Protein AF-A0AAW5EBM1-F1 (afdb_monomer_lite)

Radius of gyration: 11.97 Å; chains: 1; bounding box: 31×24×27 Å

pLDDT: mean 93.97, std 4.93, range [61.66, 97.31]

Foldseek 3Di:
DLLVVLVVCVVVPHQEEEDADPVNLCCCWVCVVVSCVVVVHHSPQYYYHYPVCVVCVVVVHRDPCQVVTNRRDDPD

Organism: Campylobacter jejuni (NCBI:txid197)

Secondary structure (DSSP, 8-state):
-HHHHHHHHHHTT-SEEEESSHHHHIIIIITHHHHHHHHT---TT-EEEEHHHHHHHHTT---GGGGG-SS-----

Sequence (76 aa):
MAANIILDAYDSGADFMVVNQAKDFYMFDTCSKKLMQSSGREFKDFYVLSYFEFLSLIQGIKNPSLQNHDLKVSLI

Structure (mmCIF, N/CA/C/O backbone):
data_AF-A0AAW5EBM1-F1
#
_entry.id   AF-A0AAW5EBM1-F1
#
loop_
_atom_site.group_PDB
_atom_site.id
_atom_site.type_symbol
_atom_site.label_atom_id
_atom_site.label_alt_id
_atom_site.label_comp_id
_atom_site.label_asym_id
_atom_site.label_entity_id
_atom_site.label_seq_id
_atom_site.pdbx_PDB_ins_code
_atom_site.Cartn_x
_atom_site.Cartn_y
_atom_site.Cartn_z
_atom_site.occupancy
_atom_site.B_iso_or_equiv
_atom_site.auth_seq_id
_atom_site.auth_comp_id
_atom_site.auth_asym_id
_atom_site.auth_atom_id
_atom_site.pdbx_PDB_model_num
ATOM 1 N N . MET A 1 1 ? -16.164 4.046 3.335 1.00 81.00 1 MET A N 1
ATOM 2 C CA . MET A 1 1 ? -15.114 4.728 4.137 1.00 81.00 1 MET A CA 1
ATOM 3 C C . MET A 1 1 ? -13.772 4.530 3.450 1.00 81.00 1 MET A C 1
ATOM 5 O O . MET A 1 1 ? -13.676 3.595 2.670 1.00 81.00 1 MET A O 1
ATOM 9 N N . ALA A 1 2 ? -12.752 5.353 3.720 1.00 90.81 2 ALA A N 1
ATOM 10 C CA . ALA A 1 2 ? -11.428 5.168 3.106 1.00 90.81 2 ALA A CA 1
ATOM 11 C C . ALA A 1 2 ? -10.849 3.766 3.390 1.00 90.81 2 ALA A C 1
ATOM 13 O O . ALA A 1 2 ? -10.314 3.135 2.489 1.00 90.81 2 ALA A O 1
ATOM 14 N N . ALA A 1 3 ? -11.078 3.224 4.592 1.00 94.38 3 ALA A N 1
ATOM 15 C CA . ALA A 1 3 ? -10.700 1.853 4.941 1.00 94.38 3 ALA A CA 1
ATOM 16 C C . ALA A 1 3 ? -11.283 0.789 3.990 1.00 94.38 3 ALA A C 1
ATOM 18 O O . ALA A 1 3 ? -10.603 -0.184 3.692 1.00 94.38 3 ALA A O 1
ATOM 19 N N . ASN A 1 4 ? -12.501 0.988 3.468 1.00 95.88 4 ASN A N 1
ATOM 20 C CA . ASN A 1 4 ? -13.121 0.028 2.549 1.00 95.88 4 ASN A CA 1
ATOM 21 C C . ASN A 1 4 ? -12.336 -0.083 1.244 1.00 95.88 4 ASN A C 1
ATOM 23 O O . ASN A 1 4 ? -12.265 -1.163 0.702 1.00 95.88 4 ASN A O 1
ATOM 27 N N . ILE A 1 5 ? -11.695 0.989 0.770 1.00 95.88 5 ILE A N 1
ATOM 28 C CA . ILE A 1 5 ? -10.909 0.937 -0.472 1.00 95.88 5 ILE A CA 1
ATOM 29 C C . ILE A 1 5 ? -9.731 -0.034 -0.315 1.00 95.88 5 ILE A C 1
ATOM 31 O O . ILE A 1 5 ? -9.487 -0.854 -1.194 1.00 95.88 5 ILE A O 1
ATOM 35 N N . ILE A 1 6 ? -9.033 0.030 0.825 1.00 95.38 6 ILE A N 1
ATOM 36 C CA . ILE A 1 6 ? -7.943 -0.902 1.143 1.00 95.38 6 ILE A CA 1
ATOM 37 C C . ILE A 1 6 ? -8.490 -2.322 1.309 1.00 95.38 6 ILE A C 1
ATOM 39 O O . ILE A 1 6 ? -7.946 -3.261 0.738 1.00 95.38 6 ILE A O 1
ATOM 43 N N . LEU A 1 7 ? -9.564 -2.477 2.086 1.00 96.06 7 LEU A N 1
ATOM 44 C CA . LEU A 1 7 ? -10.138 -3.789 2.380 1.00 96.06 7 LEU A CA 1
ATOM 45 C C . LEU A 1 7 ? -10.712 -4.461 1.132 1.00 96.06 7 LEU A C 1
ATOM 47 O O . LEU A 1 7 ? -10.506 -5.651 0.967 1.00 96.06 7 LEU A O 1
ATOM 51 N N . ASP A 1 8 ? -11.357 -3.715 0.238 1.00 96.62 8 ASP A N 1
ATOM 52 C CA . ASP A 1 8 ? -11.893 -4.230 -1.022 1.00 96.62 8 ASP A CA 1
ATOM 53 C C . ASP A 1 8 ? -10.753 -4.686 -1.945 1.00 96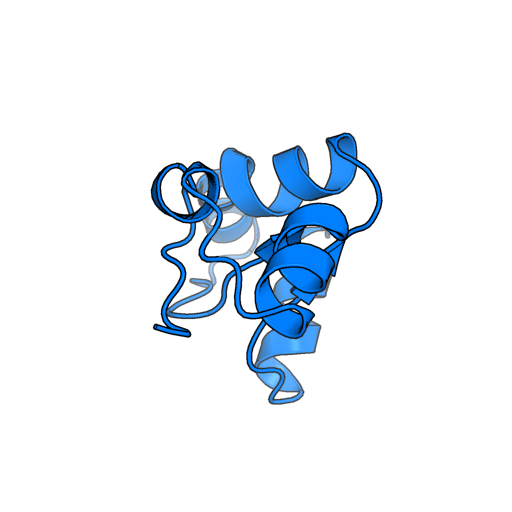.62 8 ASP A C 1
ATOM 55 O O . ASP A 1 8 ? -10.861 -5.734 -2.580 1.00 96.62 8 ASP A O 1
ATOM 59 N N . ALA A 1 9 ? -9.637 -3.947 -1.996 1.00 96.12 9 ALA A N 1
ATOM 60 C CA . ALA A 1 9 ? -8.449 -4.357 -2.747 1.00 96.12 9 ALA A CA 1
ATOM 61 C C . ALA A 1 9 ? -7.820 -5.633 -2.161 1.00 96.12 9 ALA A C 1
ATOM 63 O O . ALA A 1 9 ? -7.516 -6.567 -2.905 1.00 96.12 9 ALA A O 1
ATOM 64 N N . TYR A 1 10 ? -7.689 -5.697 -0.834 1.00 95.19 10 TYR A N 1
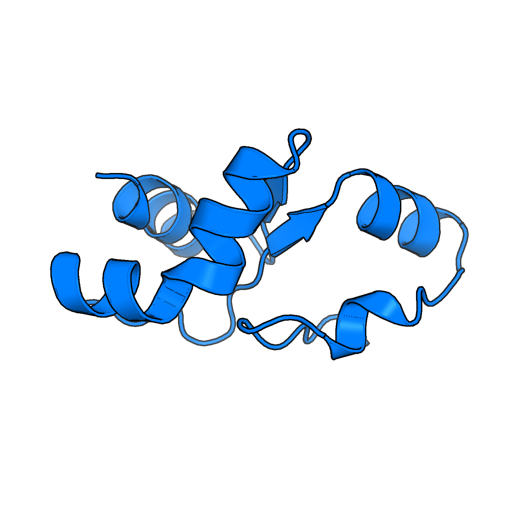ATOM 65 C CA . TYR A 1 10 ? -7.202 -6.877 -0.122 1.00 95.19 10 TYR A CA 1
ATOM 66 C C . TYR A 1 10 ? -8.113 -8.096 -0.336 1.00 95.19 10 TYR A C 1
ATOM 68 O O . TYR A 1 10 ? -7.647 -9.167 -0.714 1.00 95.19 10 TYR A O 1
ATOM 76 N N . ASP A 1 11 ? -9.425 -7.929 -0.155 1.00 95.50 11 ASP A N 1
ATOM 77 C CA . ASP A 1 11 ? -10.427 -8.989 -0.305 1.00 95.50 11 ASP A CA 1
ATOM 78 C C . ASP A 1 11 ? -10.548 -9.448 -1.776 1.00 95.50 11 ASP A C 1
ATOM 80 O O . ASP A 1 11 ? -10.928 -10.589 -2.038 1.00 95.50 11 ASP A O 1
ATOM 84 N N . SER A 1 12 ? -10.161 -8.598 -2.736 1.00 96.81 12 SER A N 1
ATOM 85 C CA . SER A 1 12 ? -10.038 -8.949 -4.160 1.00 96.81 12 SER A CA 1
ATOM 86 C C . SER A 1 12 ? -8.748 -9.706 -4.504 1.00 96.81 12 SER A C 1
ATOM 88 O O . SER A 1 12 ? -8.578 -10.121 -5.650 1.00 96.81 12 SER A O 1
ATOM 90 N N . GLY A 1 13 ? -7.839 -9.893 -3.543 1.00 94.50 13 GLY A N 1
ATOM 91 C CA . GLY A 1 13 ? -6.582 -10.615 -3.734 1.00 94.50 13 GLY A CA 1
ATOM 92 C C . GLY A 1 13 ? -5.459 -9.787 -4.360 1.00 94.50 13 GLY A C 1
ATOM 93 O O . GLY A 1 13 ? -4.566 -10.364 -4.973 1.00 94.50 13 GLY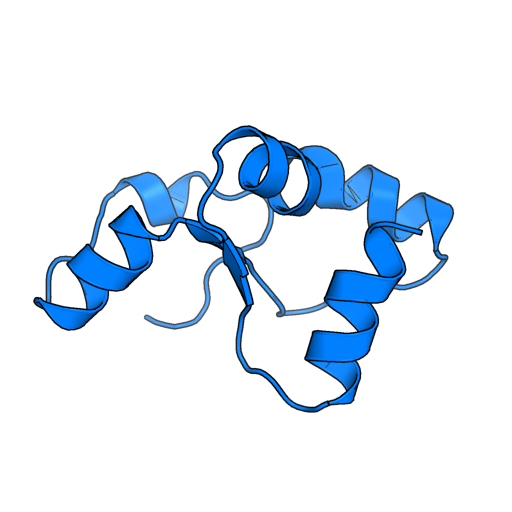 A O 1
ATOM 94 N N . ALA A 1 14 ? -5.496 -8.456 -4.245 1.00 95.88 14 ALA A N 1
ATOM 95 C CA . ALA A 1 14 ? -4.340 -7.637 -4.602 1.00 95.88 14 ALA A CA 1
ATOM 96 C C . ALA A 1 14 ? -3.192 -7.847 -3.596 1.00 95.88 14 ALA A C 1
ATOM 98 O O . ALA A 1 14 ? -3.433 -8.050 -2.406 1.00 95.88 14 ALA A O 1
ATOM 99 N N . ASP A 1 15 ? -1.946 -7.733 -4.059 1.00 94.12 15 ASP A N 1
ATOM 100 C CA . ASP A 1 15 ? -0.763 -7.801 -3.187 1.00 94.12 15 ASP A CA 1
ATOM 101 C C . ASP A 1 15 ? -0.498 -6.470 -2.462 1.00 94.12 15 ASP A C 1
ATOM 103 O O . ASP A 1 15 ? -0.072 -6.437 -1.309 1.00 94.12 15 ASP A O 1
ATOM 107 N N . PHE A 1 16 ? -0.738 -5.353 -3.153 1.00 95.62 16 PHE A N 1
ATOM 108 C CA . PHE A 1 16 ? -0.567 -3.991 -2.652 1.00 95.62 16 PHE A CA 1
ATOM 109 C C . PHE A 1 16 ? -1.388 -3.005 -3.486 1.00 95.62 16 PHE A C 1
ATOM 111 O O . PHE A 1 16 ? -1.863 -3.323 -4.579 1.00 95.62 16 PHE A O 1
ATOM 118 N N . MET A 1 17 ? -1.527 -1.775 -2.996 1.00 96.44 17 MET A N 1
ATOM 119 C CA . MET A 1 17 ? -2.176 -0.682 -3.727 1.00 96.44 17 MET A CA 1
ATOM 120 C C . MET A 1 17 ? -1.156 0.380 -4.142 1.00 96.44 17 MET A C 1
ATOM 122 O O . MET A 1 17 ? -0.259 0.713 -3.375 1.00 96.44 17 MET A O 1
ATOM 126 N N . VAL A 1 18 ? -1.310 0.961 -5.335 1.00 97.25 18 VAL A N 1
ATOM 127 C CA . VAL A 1 18 ? -0.500 2.106 -5.783 1.00 97.25 18 VAL A CA 1
ATOM 128 C C . VAL A 1 18 ? -1.356 3.363 -5.801 1.00 97.25 18 VAL A C 1
ATOM 130 O O . VAL A 1 18 ? -2.452 3.366 -6.359 1.00 97.25 18 VAL A O 1
ATOM 133 N N . VAL A 1 19 ? -0.844 4.450 -5.228 1.00 97.31 19 VAL A N 1
ATOM 134 C CA . VAL A 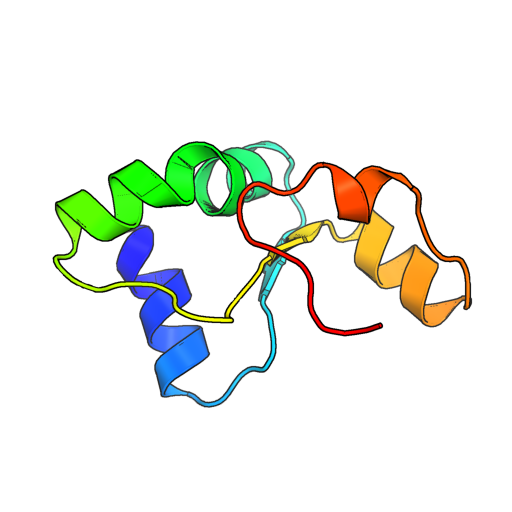1 19 ? -1.529 5.746 -5.187 1.00 97.31 19 VAL A CA 1
ATOM 135 C C . VAL A 1 19 ? -0.695 6.840 -5.840 1.00 97.31 19 VAL A C 1
ATOM 137 O O . VAL A 1 19 ? 0.528 6.889 -5.718 1.00 97.31 19 VAL A O 1
ATOM 140 N N . ASN A 1 20 ? -1.365 7.743 -6.553 1.00 95.94 20 ASN A N 1
ATOM 141 C CA . ASN A 1 20 ? -0.696 8.792 -7.323 1.00 95.94 20 ASN A CA 1
ATOM 142 C C . ASN A 1 20 ? -0.478 10.081 -6.512 1.00 95.94 20 ASN A C 1
ATOM 144 O O . ASN A 1 20 ? 0.521 10.771 -6.686 1.00 95.94 20 ASN A O 1
ATOM 148 N N . GLN A 1 21 ? -1.410 10.430 -5.623 1.00 96.62 21 GLN A N 1
ATOM 149 C CA . GLN A 1 21 ? -1.355 11.695 -4.892 1.00 96.62 21 GLN A CA 1
ATOM 150 C C . GLN A 1 21 ? -0.781 11.501 -3.488 1.00 96.62 21 GLN A C 1
ATOM 152 O O . GLN A 1 21 ? -1.186 10.596 -2.761 1.00 96.62 21 GLN A O 1
ATOM 157 N N . ALA A 1 22 ? 0.089 12.418 -3.059 1.00 95.06 22 ALA A N 1
ATOM 158 C CA . ALA A 1 22 ? 0.693 12.381 -1.724 1.00 95.06 22 ALA A CA 1
ATOM 159 C C . ALA A 1 22 ? -0.350 12.402 -0.590 1.00 95.06 22 ALA A C 1
ATOM 161 O O . ALA A 1 22 ? -0.163 11.762 0.441 1.00 95.06 22 ALA A O 1
ATOM 162 N N . LYS A 1 23 ? -1.480 13.095 -0.792 1.00 96.38 23 LYS A N 1
ATOM 163 C CA . LYS A 1 23 ? -2.596 13.114 0.170 1.00 96.38 23 LYS A CA 1
ATOM 164 C C . LYS A 1 23 ? -3.246 11.735 0.350 1.00 96.38 23 LYS A C 1
ATOM 166 O O . LYS A 1 23 ? -3.663 11.406 1.456 1.00 96.38 23 LYS A O 1
ATOM 171 N N . ASP A 1 24 ? -3.317 10.946 -0.721 1.00 96.88 24 ASP A N 1
ATOM 172 C CA . ASP A 1 24 ? -3.918 9.614 -0.694 1.00 96.88 24 ASP A CA 1
ATOM 173 C C . ASP A 1 24 ? -2.948 8.655 -0.004 1.00 96.88 24 ASP A C 1
ATOM 175 O O . ASP A 1 24 ? -3.349 7.907 0.881 1.00 96.88 24 ASP A O 1
ATOM 179 N N . PHE A 1 25 ? -1.651 8.766 -0.313 1.00 97.06 25 PHE A N 1
ATOM 180 C CA . PHE A 1 25 ? -0.601 8.036 0.396 1.00 97.06 25 PHE A CA 1
ATOM 181 C C . PHE A 1 25 ? -0.644 8.302 1.905 1.00 97.06 25 PHE A C 1
ATOM 183 O O . PHE A 1 25 ? -0.741 7.367 2.690 1.00 97.06 25 PHE A O 1
ATOM 190 N N . TYR A 1 26 ? -0.686 9.571 2.318 1.00 96.62 26 TYR A N 1
ATOM 191 C CA . TYR A 1 26 ? -0.807 9.939 3.730 1.00 96.62 26 TYR A CA 1
ATOM 192 C C . TYR A 1 26 ? -2.067 9.356 4.395 1.00 96.62 26 TYR A C 1
ATOM 194 O O . TYR A 1 26 ? -2.023 8.890 5.534 1.00 96.62 26 TYR A O 1
ATOM 202 N N . MET A 1 27 ? -3.206 9.374 3.696 1.00 96.94 27 MET A N 1
ATOM 203 C CA . MET A 1 27 ? -4.455 8.814 4.215 1.00 96.94 27 MET A CA 1
ATOM 204 C C . MET A 1 27 ? -4.356 7.298 4.416 1.00 96.94 27 MET A C 1
ATOM 206 O O . MET A 1 27 ? -4.822 6.784 5.430 1.00 96.94 27 MET A O 1
ATOM 210 N N . PHE A 1 28 ? -3.783 6.578 3.457 1.00 97.12 28 PHE A N 1
ATOM 211 C CA . PHE A 1 28 ? -3.820 5.120 3.457 1.00 97.12 28 PHE A CA 1
ATOM 212 C C . PHE A 1 28 ? -2.662 4.475 4.222 1.00 97.12 28 PHE A C 1
ATOM 214 O O . PHE A 1 28 ? -2.896 3.489 4.915 1.00 97.12 28 PHE A O 1
ATOM 221 N N . ASP A 1 29 ? -1.459 5.046 4.157 1.00 97.00 29 ASP A N 1
ATOM 222 C CA . ASP A 1 29 ? -0.289 4.566 4.895 1.00 97.00 29 ASP A CA 1
ATOM 223 C C . ASP A 1 29 ? -0.225 5.196 6.295 1.00 97.00 29 ASP A C 1
ATOM 225 O O . ASP A 1 29 ? -0.482 4.532 7.301 1.00 97.00 29 ASP A O 1
ATOM 229 N N . THR A 1 30 ? -0.006 6.513 6.373 1.00 95.94 30 THR A N 1
ATOM 230 C CA . THR A 1 30 ? 0.248 7.205 7.651 1.00 95.94 30 THR A CA 1
ATOM 231 C C . THR A 1 30 ? -0.963 7.214 8.595 1.00 95.94 30 THR A C 1
ATOM 233 O O . THR A 1 30 ? -0.835 7.194 9.820 1.00 95.94 30 THR A O 1
ATOM 236 N N . CYS A 1 31 ? -2.185 7.247 8.055 1.00 96.75 31 CYS A N 1
ATOM 237 C CA . CYS A 1 31 ? -3.407 7.164 8.863 1.00 96.75 31 CYS A CA 1
ATOM 238 C C . CYS A 1 31 ? -3.963 5.734 9.003 1.00 96.75 31 CYS A C 1
ATOM 240 O O . CYS A 1 31 ? -5.039 5.568 9.588 1.00 96.75 31 CYS A O 1
ATOM 242 N N . SER A 1 32 ? -3.240 4.703 8.546 1.00 96.06 32 SER A N 1
ATOM 243 C CA . SER A 1 32 ? -3.676 3.295 8.530 1.00 96.06 32 SER A CA 1
ATOM 244 C C . SER A 1 32 ? -4.250 2.814 9.865 1.00 96.06 32 SER A C 1
ATOM 246 O O . SER A 1 32 ? -5.351 2.272 9.905 1.00 96.06 32 SER A O 1
ATOM 248 N N . LYS A 1 33 ? -3.585 3.103 10.991 1.00 95.81 33 LYS A N 1
ATOM 249 C CA . LYS A 1 33 ? -4.058 2.728 12.339 1.00 95.81 33 LYS A CA 1
ATOM 250 C C . LYS A 1 33 ? -5.453 3.272 12.656 1.00 95.81 33 LYS A C 1
ATOM 252 O O . LYS A 1 33 ? -6.279 2.562 13.224 1.00 95.81 33 LYS A O 1
ATOM 257 N N . LYS A 1 34 ? -5.742 4.519 12.268 1.00 96.38 34 LYS A N 1
ATOM 258 C CA . LYS A 1 34 ? -7.069 5.131 12.463 1.00 96.38 34 LYS A CA 1
ATOM 259 C C . LYS A 1 34 ? -8.105 4.494 11.534 1.00 96.38 34 LYS A C 1
ATOM 261 O O . LYS A 1 34 ? -9.253 4.292 11.930 1.00 96.38 34 LYS A O 1
ATOM 266 N N . LEU A 1 35 ? -7.708 4.147 10.310 1.00 96.12 35 LEU A N 1
ATOM 267 C CA . LEU A 1 35 ? -8.579 3.455 9.362 1.00 96.12 35 LEU A CA 1
ATOM 268 C C . LEU A 1 35 ? -8.939 2.040 9.842 1.00 96.12 35 LEU A C 1
ATOM 270 O O . LEU A 1 35 ? -10.109 1.661 9.784 1.00 96.12 35 LEU A O 1
ATOM 274 N N . MET A 1 36 ? -7.983 1.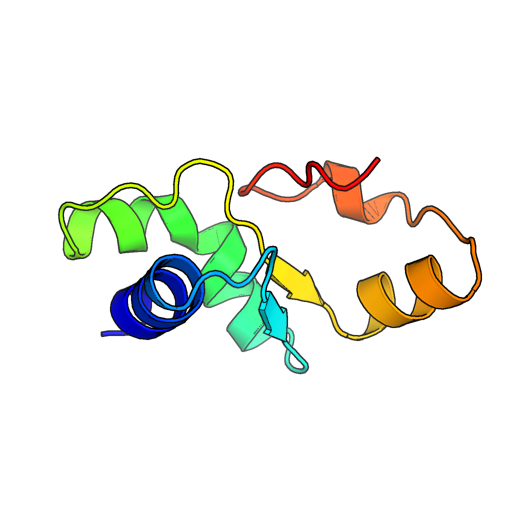297 10.400 1.00 95.50 36 MET A N 1
ATOM 275 C CA . MET A 1 36 ? -8.235 -0.018 11.000 1.00 95.50 36 MET A CA 1
ATOM 276 C C . MET A 1 36 ? -9.169 0.088 12.213 1.00 95.50 36 MET A C 1
ATOM 278 O O . MET A 1 36 ? -10.173 -0.615 12.281 1.00 95.50 36 MET A O 1
ATOM 282 N N . GLN A 1 37 ? -8.936 1.056 13.109 1.00 95.81 37 GLN A N 1
ATOM 283 C CA . GLN A 1 37 ? -9.826 1.312 14.251 1.00 95.81 37 GLN A CA 1
ATOM 284 C C . GLN A 1 37 ? -11.260 1.659 13.827 1.00 95.81 37 GLN A C 1
ATOM 286 O O . GLN A 1 37 ? -12.214 1.142 14.399 1.00 95.81 37 GLN A O 1
ATOM 291 N N . SER A 1 38 ? -11.420 2.525 12.823 1.00 94.06 38 SER A N 1
ATOM 292 C CA . SER A 1 38 ? -12.748 2.941 12.342 1.00 94.06 38 SER A CA 1
ATOM 293 C C . SER A 1 38 ? -13.498 1.852 11.572 1.00 94.06 38 SER A C 1
ATOM 295 O O . SER A 1 38 ? -14.726 1.854 11.574 1.00 94.06 38 SER A O 1
ATOM 297 N N . SER A 1 39 ? -12.787 0.926 10.923 1.00 94.62 39 SER A N 1
ATOM 298 C CA . SER A 1 39 ? -13.398 -0.197 10.198 1.00 94.62 39 SER A CA 1
ATOM 299 C C . SER A 1 39 ? -13.577 -1.455 11.047 1.00 94.62 39 SER A C 1
ATOM 301 O O . SER A 1 39 ? -14.359 -2.326 10.672 1.00 94.62 39 SER A O 1
ATOM 303 N N . GLY A 1 40 ? -12.862 -1.572 12.170 1.00 95.31 40 GLY A N 1
ATOM 304 C CA . GLY A 1 40 ? -12.834 -2.781 12.994 1.00 95.31 40 GLY A CA 1
ATOM 305 C C . GLY A 1 40 ? -12.119 -3.965 12.330 1.00 95.31 40 GLY A C 1
ATOM 306 O O . GLY A 1 40 ? -12.293 -5.100 12.770 1.00 95.31 40 GLY A O 1
ATOM 307 N N . ARG A 1 41 ? -11.343 -3.725 11.263 1.00 95.00 41 ARG A N 1
ATOM 308 C CA . ARG A 1 41 ? -10.571 -4.743 10.538 1.00 95.00 41 ARG A CA 1
ATOM 309 C C . ARG A 1 41 ? -9.117 -4.303 10.406 1.00 95.00 41 ARG A C 1
ATOM 311 O O . ARG A 1 41 ? -8.835 -3.153 10.089 1.00 95.00 41 ARG A O 1
ATOM 318 N N . GLU A 1 42 ? -8.207 -5.248 10.603 1.00 93.94 42 GLU A N 1
ATOM 319 C CA . GLU A 1 42 ? -6.777 -5.057 10.356 1.00 93.94 42 GLU A CA 1
ATOM 320 C C . GLU A 1 42 ? -6.464 -5.203 8.861 1.00 93.94 42 GLU A C 1
ATOM 322 O O . GLU A 1 42 ? -7.019 -6.078 8.191 1.00 93.94 42 GLU A O 1
ATOM 327 N N . PHE A 1 43 ? -5.531 -4.394 8.354 1.00 92.94 43 PHE A N 1
ATOM 328 C CA . PHE A 1 43 ? -5.022 -4.489 6.976 1.00 92.94 43 PHE A CA 1
ATOM 329 C C . PHE A 1 43 ? -3.973 -5.598 6.797 1.00 92.94 43 PHE A C 1
ATOM 331 O O . PHE A 1 43 ? -3.574 -5.888 5.675 1.00 92.94 43 PHE A O 1
ATOM 338 N N . LYS A 1 44 ? -3.576 -6.263 7.893 1.00 89.00 44 LYS A N 1
ATOM 339 C CA . LYS A 1 44 ? -2.634 -7.392 7.919 1.00 89.00 44 LYS A CA 1
ATOM 340 C C . LYS A 1 44 ? -1.290 -7.041 7.263 1.00 89.00 44 LYS A C 1
ATOM 342 O O . LYS A 1 44 ? -0.572 -6.191 7.776 1.00 89.00 44 LYS A O 1
ATOM 347 N N . ASP A 1 45 ? -0.944 -7.735 6.187 1.00 91.06 45 ASP A N 1
ATOM 348 C CA . ASP A 1 45 ? 0.274 -7.620 5.394 1.00 91.06 45 ASP A CA 1
ATOM 349 C C . ASP A 1 45 ? 0.087 -6.766 4.132 1.00 91.06 45 ASP A C 1
ATOM 351 O O . ASP A 1 45 ? 1.017 -6.648 3.339 1.00 91.06 45 ASP A O 1
ATOM 355 N N . PHE A 1 46 ? -1.083 -6.145 3.956 1.00 95.56 46 PHE A N 1
ATOM 356 C CA . PHE A 1 46 ? -1.349 -5.250 2.839 1.00 95.56 46 PHE A CA 1
ATOM 357 C C . PHE A 1 46 ? -0.707 -3.877 3.066 1.00 95.56 46 PHE A C 1
ATOM 359 O O . PHE A 1 46 ? -0.827 -3.284 4.142 1.00 95.56 46 PHE A O 1
ATOM 366 N N . TYR A 1 47 ? -0.059 -3.345 2.034 1.00 96.25 47 TYR A N 1
ATOM 367 C CA . TYR A 1 47 ? 0.637 -2.058 2.073 1.00 96.25 47 TYR A CA 1
ATOM 368 C C . TYR A 1 47 ? 0.343 -1.228 0.823 1.00 96.25 47 TYR A C 1
ATOM 370 O O . TYR A 1 47 ? -0.295 -1.675 -0.137 1.00 96.25 47 TYR A O 1
ATOM 378 N N . VAL A 1 48 ? 0.783 0.028 0.858 1.00 96.69 48 VAL A N 1
ATOM 379 C CA . VAL A 1 48 ? 0.515 1.014 -0.187 1.00 96.69 48 VAL A CA 1
ATOM 380 C C . VAL A 1 48 ? 1.829 1.581 -0.686 1.00 96.69 48 VAL A C 1
ATOM 382 O O . VAL A 1 48 ? 2.698 1.902 0.106 1.00 96.69 48 VAL A O 1
ATOM 385 N N . LEU A 1 49 ? 1.972 1.737 -1.996 1.00 97.00 49 LEU A N 1
ATOM 386 C CA . LEU A 1 49 ? 3.117 2.391 -2.618 1.00 97.00 49 LEU A CA 1
ATOM 387 C C . LEU A 1 49 ? 2.684 3.707 -3.250 1.00 97.00 49 LEU A C 1
ATOM 389 O O . LEU A 1 49 ? 1.614 3.809 -3.856 1.00 97.00 49 LEU A O 1
ATOM 393 N N . SER A 1 50 ? 3.539 4.718 -3.182 1.00 96.75 50 SER A N 1
ATOM 394 C CA . SER A 1 50 ? 3.409 5.858 -4.080 1.00 96.75 50 SER A CA 1
ATOM 395 C C . SER A 1 50 ? 3.744 5.443 -5.515 1.00 96.75 50 SER A C 1
ATOM 397 O O . SER A 1 50 ? 4.543 4.537 -5.769 1.00 96.75 50 SER A O 1
ATOM 399 N N . TYR A 1 51 ? 3.177 6.157 -6.483 1.00 96.56 51 TYR A N 1
ATOM 400 C CA . TYR A 1 51 ? 3.480 5.958 -7.899 1.00 96.56 51 TYR A CA 1
ATOM 401 C C . TYR A 1 51 ? 4.991 6.021 -8.200 1.00 96.56 51 TYR A C 1
ATOM 403 O O . TYR A 1 51 ? 5.504 5.221 -8.980 1.00 96.56 51 TYR A O 1
ATOM 411 N N . PHE A 1 52 ? 5.732 6.917 -7.540 1.00 94.88 52 PHE A N 1
ATOM 412 C CA . PHE A 1 52 ? 7.180 7.055 -7.731 1.00 94.88 52 PHE A CA 1
ATOM 413 C C . PHE A 1 52 ? 7.986 5.884 -7.159 1.00 94.88 52 PHE A C 1
ATOM 415 O O . PHE A 1 52 ? 8.966 5.457 -7.775 1.00 94.88 52 PHE A O 1
ATOM 422 N N . GLU A 1 53 ? 7.589 5.349 -6.004 1.00 95.56 53 GLU A N 1
ATOM 423 C CA . GLU A 1 53 ? 8.205 4.141 -5.443 1.00 95.56 53 GLU A CA 1
ATOM 424 C C . GLU A 1 53 ? 7.967 2.943 -6.355 1.00 95.56 53 GLU A C 1
ATOM 426 O O . GLU A 1 53 ? 8.908 2.214 -6.662 1.00 95.56 53 GLU A O 1
ATOM 431 N N . PHE A 1 54 ? 6.744 2.792 -6.866 1.00 95.62 54 PHE A N 1
ATOM 432 C CA . PHE A 1 54 ? 6.412 1.730 -7.807 1.00 95.62 54 PHE A CA 1
ATOM 433 C C . PHE A 1 54 ? 7.232 1.823 -9.104 1.00 95.62 54 PHE A C 1
ATOM 435 O O . PHE A 1 54 ? 7.816 0.830 -9.536 1.00 95.62 54 PHE A O 1
ATOM 442 N N . LEU A 1 55 ? 7.369 3.020 -9.689 1.00 95.50 55 LEU A N 1
ATOM 443 C CA . LEU A 1 55 ? 8.240 3.226 -10.852 1.00 95.50 55 LEU A CA 1
ATOM 444 C C . LEU A 1 55 ? 9.707 2.893 -10.556 1.00 95.50 55 LEU A C 1
ATOM 446 O O . LEU A 1 55 ? 10.380 2.297 -11.396 1.00 95.50 55 LEU A O 1
ATOM 450 N N . SER A 1 56 ? 10.197 3.255 -9.369 1.00 94.62 56 SER A N 1
ATOM 451 C CA . SER A 1 56 ? 11.566 2.942 -8.945 1.00 94.62 56 SER A CA 1
ATOM 452 C C . SER A 1 56 ? 11.779 1.427 -8.865 1.00 94.62 56 SER A C 1
ATOM 454 O O . SER A 1 56 ? 12.774 0.919 -9.379 1.00 94.62 56 SER A O 1
ATOM 456 N N . LEU A 1 57 ? 10.810 0.693 -8.306 1.00 93.38 57 LEU A N 1
ATOM 457 C CA . LEU A 1 57 ? 10.844 -0.769 -8.223 1.00 93.38 57 LEU A CA 1
ATOM 458 C C . LEU A 1 57 ? 10.850 -1.433 -9.604 1.00 93.38 57 LEU A C 1
ATOM 460 O O . LEU A 1 57 ? 11.647 -2.342 -9.825 1.00 93.38 57 LEU A O 1
ATOM 464 N N . ILE A 1 58 ? 10.039 -0.948 -10.554 1.00 93.81 58 ILE A N 1
ATOM 465 C CA . ILE A 1 58 ? 10.044 -1.443 -11.945 1.00 93.81 58 ILE A CA 1
ATOM 466 C C . ILE A 1 58 ? 11.428 -1.275 -12.591 1.00 93.81 58 ILE A C 1
ATOM 468 O O . ILE A 1 58 ? 11.851 -2.107 -13.389 1.00 93.81 58 ILE A O 1
ATOM 472 N N . GLN A 1 59 ? 12.153 -0.217 -12.232 1.00 95.12 59 GLN A N 1
ATOM 473 C CA . GLN A 1 59 ? 13.510 0.045 -12.716 1.00 95.12 59 GLN A CA 1
ATOM 474 C C . GLN A 1 59 ? 14.595 -0.737 -11.952 1.00 95.12 59 GLN A C 1
ATOM 476 O O . GLN A 1 59 ? 15.780 -0.572 -12.237 1.00 95.12 59 GLN A O 1
ATOM 481 N N . GLY A 1 60 ? 14.222 -1.576 -10.979 1.00 92.94 60 GLY A N 1
ATOM 482 C CA . GLY A 1 60 ? 15.160 -2.313 -10.128 1.00 92.94 60 GLY A CA 1
ATOM 483 C C . GLY A 1 60 ? 15.827 -1.458 -9.044 1.00 92.94 60 GLY A C 1
ATOM 484 O O . GLY A 1 60 ? 16.812 -1.883 -8.441 1.00 92.94 60 GLY A O 1
ATOM 485 N N . ILE A 1 61 ? 15.313 -0.253 -8.780 1.00 93.31 61 ILE A N 1
ATOM 486 C CA . ILE A 1 61 ? 15.850 0.678 -7.7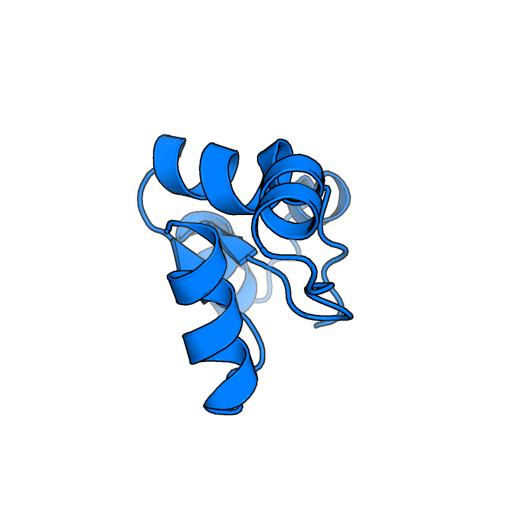85 1.00 93.31 61 ILE A CA 1
ATOM 487 C C . ILE A 1 61 ? 15.086 0.504 -6.470 1.00 93.31 61 ILE A C 1
ATOM 489 O O . ILE A 1 61 ? 13.900 0.824 -6.367 1.00 93.31 61 ILE A O 1
ATOM 493 N N . LYS A 1 62 ? 15.787 0.060 -5.420 1.00 88.00 62 LYS A N 1
ATOM 494 C CA . LYS A 1 62 ? 15.223 -0.015 -4.067 1.00 88.00 62 LYS A CA 1
ATOM 495 C C . LYS A 1 62 ? 15.236 1.371 -3.422 1.00 88.00 62 LYS A C 1
ATOM 497 O O . LYS A 1 62 ? 16.253 1.811 -2.890 1.00 88.00 62 LYS A O 1
ATOM 502 N N . ASN A 1 63 ? 14.103 2.065 -3.493 1.00 88.56 63 ASN A N 1
ATOM 503 C CA . ASN A 1 63 ? 13.961 3.398 -2.920 1.00 88.56 63 ASN A CA 1
ATOM 504 C C . ASN A 1 63 ? 14.033 3.333 -1.374 1.00 88.56 63 ASN A C 1
ATOM 506 O O . ASN A 1 63 ? 13.248 2.597 -0.772 1.00 88.56 63 ASN A O 1
ATOM 510 N N . PRO A 1 64 ? 14.929 4.091 -0.706 1.00 90.31 64 PRO A N 1
ATOM 511 C CA . PRO A 1 64 ? 15.036 4.093 0.757 1.00 90.31 64 PRO A CA 1
ATOM 512 C C . PRO A 1 64 ? 13.740 4.481 1.478 1.00 90.31 64 PRO A C 1
ATOM 514 O O . PRO A 1 64 ? 13.526 4.055 2.610 1.00 90.31 64 PRO A O 1
ATOM 517 N N . SER A 1 65 ? 12.864 5.254 0.824 1.00 91.88 65 SER A N 1
ATOM 518 C CA . SER A 1 65 ? 11.571 5.666 1.389 1.00 91.88 65 SER A CA 1
ATOM 519 C C . SER A 1 65 ? 10.646 4.500 1.745 1.00 91.88 65 SER A C 1
ATOM 521 O O . SER A 1 65 ? 9.875 4.644 2.687 1.00 91.88 65 SER A O 1
ATOM 523 N N . LEU A 1 66 ? 10.808 3.326 1.121 1.00 92.31 66 LEU A N 1
ATOM 524 C CA . LEU A 1 66 ? 10.046 2.111 1.444 1.00 92.31 66 LEU A CA 1
ATOM 525 C C . LEU A 1 66 ? 10.195 1.671 2.911 1.00 92.31 66 LEU A C 1
ATOM 527 O O . LEU A 1 66 ? 9.336 0.977 3.441 1.00 92.31 66 LEU A O 1
ATOM 531 N N . GLN A 1 67 ? 11.286 2.061 3.579 1.00 92.06 67 GLN A N 1
ATOM 532 C CA . GLN A 1 67 ? 11.518 1.749 4.995 1.00 92.06 67 GLN A CA 1
ATOM 533 C C . GLN A 1 67 ? 10.739 2.662 5.951 1.00 92.06 67 GLN A C 1
ATOM 535 O O . GLN A 1 67 ? 10.654 2.364 7.139 1.00 92.06 67 GLN A O 1
ATOM 540 N N . ASN A 1 68 ? 10.186 3.767 5.445 1.00 93.81 68 ASN A N 1
ATOM 541 C CA . ASN A 1 68 ? 9.516 4.789 6.247 1.00 93.81 68 ASN A CA 1
ATOM 542 C C . ASN A 1 68 ? 7.994 4.596 6.322 1.00 93.81 68 ASN A C 1
ATOM 544 O O . ASN A 1 68 ? 7.321 5.434 6.917 1.00 93.81 68 ASN A O 1
ATOM 548 N N . HIS A 1 69 ? 7.457 3.548 5.693 1.00 95.44 69 HIS A N 1
ATOM 549 C CA . HIS A 1 69 ? 6.018 3.282 5.660 1.00 95.44 69 HIS A CA 1
ATOM 550 C C . HIS A 1 69 ? 5.519 2.830 7.031 1.00 95.44 69 HIS A C 1
ATOM 552 O O . HIS A 1 69 ? 6.185 2.053 7.724 1.00 95.44 69 HIS A O 1
ATOM 558 N N . ASP A 1 70 ? 4.318 3.276 7.396 1.00 95.25 70 ASP A N 1
ATOM 559 C CA . ASP A 1 70 ? 3.620 2.756 8.573 1.00 95.25 70 ASP A CA 1
ATOM 560 C C . ASP A 1 70 ? 3.092 1.334 8.312 1.00 95.25 70 ASP A C 1
ATOM 562 O O . ASP A 1 70 ? 3.143 0.473 9.200 1.00 95.25 70 ASP A O 1
ATOM 566 N N . LEU A 1 71 ? 2.626 1.066 7.087 1.00 94.25 71 LEU A N 1
ATOM 567 C CA . LEU A 1 71 ? 2.322 -0.273 6.593 1.00 94.25 71 LEU A CA 1
ATOM 568 C C . LEU A 1 71 ? 3.592 -0.909 6.025 1.00 94.25 71 LEU A C 1
ATOM 570 O O . LEU A 1 71 ? 4.134 -0.482 5.009 1.00 94.25 71 LEU A O 1
ATOM 574 N N . LYS A 1 72 ? 4.087 -1.960 6.680 1.00 94.19 72 LYS A N 1
ATOM 575 C CA . LYS A 1 72 ? 5.363 -2.580 6.304 1.00 94.19 72 LYS A CA 1
ATOM 576 C C . LYS A 1 72 ? 5.305 -3.185 4.899 1.00 94.19 72 LYS A C 1
ATOM 578 O O . LYS A 1 72 ? 4.581 -4.147 4.666 1.00 94.19 72 LYS A O 1
ATOM 583 N N . VAL A 1 73 ? 6.152 -2.674 4.009 1.00 92.75 73 VAL A N 1
ATOM 584 C CA . VAL A 1 73 ? 6.356 -3.211 2.658 1.00 92.75 73 VAL A CA 1
ATOM 585 C C . VAL A 1 73 ? 7.034 -4.584 2.732 1.00 92.75 73 VAL A C 1
ATOM 587 O O . VAL A 1 73 ? 8.115 -4.707 3.310 1.00 92.75 73 VAL A O 1
ATOM 590 N N . SER A 1 74 ? 6.420 -5.605 2.125 1.00 88.25 74 SER A N 1
ATOM 591 C CA . SER A 1 74 ? 6.884 -7.005 2.162 1.00 88.25 74 SER A CA 1
ATOM 592 C C . SER A 1 74 ? 7.415 -7.548 0.827 1.00 88.25 74 SER A C 1
ATOM 594 O O . SER A 1 74 ? 7.880 -8.683 0.781 1.00 88.25 74 SER A O 1
ATOM 596 N N . LEU A 1 75 ? 7.395 -6.756 -0.255 1.00 78.75 75 LEU A N 1
ATOM 597 C CA . LEU A 1 75 ? 7.769 -7.199 -1.611 1.00 78.75 75 LEU A CA 1
ATOM 598 C C . LEU A 1 75 ? 9.270 -7.526 -1.809 1.00 78.75 75 LEU A C 1
ATOM 600 O O . LEU A 1 75 ? 9.676 -7.806 -2.937 1.00 78.75 75 LEU A O 1
ATOM 604 N N . ILE A 1 76 ? 10.117 -7.414 -0.775 1.00 61.66 76 ILE A N 1
ATOM 605 C CA . ILE A 1 76 ? 11.587 -7.495 -0.890 1.00 61.66 76 ILE A CA 1
ATOM 606 C C . ILE A 1 76 ? 12.212 -8.256 0.272 1.00 61.66 76 ILE A C 1
ATOM 608 O O . ILE A 1 76 ? 11.931 -7.867 1.427 1.00 61.66 76 ILE A O 1
#

=== Feature glossary ===
Legend for the data blocks above and below:

— What the protein is —

Sequence gives the chain of amino acids in standard one-letter code (A=alanine, C=cysteine, …, Y=tyrosine), read N→C. It is the only feature that is directly encoded by the gene; all structural features are derived from the folded form of this sequence.

The annotation block draws on four external resources. InterPro: which protein families and domains the sequence belongs to. GO: standardized terms for what the protein does, what process it participates in, and where in the cell it acts. CATH: which structural fold it has in the CATH hierarchy. Organism: the species of origin.

— Where its atoms are —

Atomic coordinates in PDBx/mmCIF format — the same representation the Protein Data Bank distributes. Each line of the _atom_site loop places one backbone atom in Cartesian space (units: ångströms, origin: arbitrary).

Six rendered views show the 3D structure from the faces of a cube — i.e. along ±x, ±y, ±z. Rendering representation is drawn randomly per protein from cartoon (secondary-structure ribbons), sticks (backbone bonds), or molecular surface; coloring is either N→C rainbow (blue at the N-terminus through red at the C-terminus) or one color per chain.

— Local backbone conformation —

DSSP 8-state secondary structure assigns each residue one of H (α-helix), G (3₁₀-helix), I (π-helix), E (extended β-strand), B (isolated β-bridge), T (hydrogen-bonded turn), S (bend), or '-' (coil). The assignment is computed from backbone hydrogen-bond geometry via the Kabsch–Sander algorithm.

P-SEA three-state annotation labels each residue as helix, strand, or coil based purely on the geometry of the Cα trace. It serves as a fallback when the full backbone (and thus DSSP) is unavailable.

φ (phi) and ψ (psi) are the two rotatable backbone dihedrals per residue: φ is the C(i-1)–N–Cα–C torsion, ψ is the N–Cα–C–N(i+1) torsion, both in degrees on (−180°, 180°]. α-helical residues cluster near (−60°, −45°); β-strand residues near (−120°, +130°). A Ramachandran plot is simply a scatter of (φ, ψ) for every residue.

— Global shape and packing —

Radius of gyration (Rg) is the root-mean-square distance of Cα atoms from their centroid — a single number for overall size and compactness. A globular domain of N residues has Rg ≈ 2.2·N^0.38 Å; an extended or disordered chain has a much larger Rg. The Cα contact count is the number of residue pairs whose Cα atoms are within 8 Å and are more than four positions apart in sequence — a standard proxy for tertiary packing density. The bounding box is the smallest axis-aligned box enclosing all Cα atoms.

Accessible surface area quantifies burial. A residue with SASA near zero is packed into the hydrophobic core; one with SASA >100 Å² sits on the surface. Computed here via the Shrake–Rupley numerical algorithm with a 1.4 Å probe.

The contact map is a binary N×N matrix image: pixel (i, j) is dark where Cα_i and Cα_j are within 8 Å and |i−j|>4. Because the |i−j|>4 filter removes local helical contacts, off-diagonal stripes parallel to the main diagonal indicate parallel β-sheets; stripes perpendicular to it indicate antiparallel β-sheets. The Ramachandran plot scatters every residue's (φ, ψ) pair against the sterically allowed regions. The PAE heatmap renders the predicted-aligned-error matrix.

— Structural neighborhood —

A 3Di character summarizes, for each residue, the relative orientation of the Cα frame of its nearest spatial neighbor. Because it encodes fold topology rather than chemistry, 3Di alignments detect remote structural similarity that sequence alignment misses.

Structural nearest neighbors (via Foldseek easy-search vs the PDB). Reported per hit: target PDB id, E-value, and alignment TM-score. A TM-score above ~0.5 is the conventional threshold for 'same fold'.

— Confidence and disorder —

For AlphaFold models, the B-factor field carries pLDDT — the model's own estimate of local accuracy on a 0–100 scale. Regions with pLDDT<50 should be treated as essentially unmodeled; they often correspond to intrinsically disordered segments.

B-factor (Debye–Waller factor) reflects atomic displacement in the crystal lattice. It is an experimental observable (units Å²), not a prediction; low values mean the atom is pinned down, high values mean it moves or is heterogeneous across the crystal.

Predicted Aligned Error (PAE) is an AlphaFold confidence matrix: entry (i, j) is the expected error in the position of residue j, in ångströms, when the prediction is superimposed on the true structure at residue i. Low PAE within a block of residues means that block is internally rigid and well-predicted; high PAE between two blocks means their relative placement is uncertain even if each block individually is confident.